Protein AF-X6L6W1-F1 (afdb_monomer_lite)

pLDDT: mean 86.82, std 15.06, range [35.56, 95.88]

Sequence (88 aa):
MKRDLDTFPPSQQAGILCGQERFREFAASRLQIPGAVSSAAAGEFVRRECDVTSRADLDHYGDAAARWQTLRTEYDAWRGRIPAQQGR

Radius of gyration: 12.97 Å; chains: 1; bounding box: 36×21×31 Å

Foldseek 3Di:
DPDDLVVDQQLVSLLVLLPDQLSQVVLCVVVVHPGGHHSVVSQVSLCVQLVHPHSVVCRVDPSSVVSSVVVVVVSVVVVVVDDPPPDD

Secondary structure (DSSP, 8-state):
----GGGS-HHHHHHHHHTSHHHHHHHHHHTT-SSPPPHHHHHHHHHHHHT-SSTTHHHH-HHHHHHHHHHHHHHHHHHHHS------

Structure (mmCIF, N/CA/C/O backbone):
data_AF-X6L6W1-F1
#
_entry.id   AF-X6L6W1-F1
#
loop_
_atom_site.group_PDB
_atom_site.id
_atom_site.type_symbol
_atom_site.label_atom_id
_atom_site.label_alt_id
_atom_site.label_comp_id
_atom_site.label_asym_id
_atom_site.label_entity_id
_atom_site.label_seq_id
_atom_site.pdbx_PDB_ins_code
_atom_site.Cartn_x
_atom_site.Cartn_y
_atom_site.Cartn_z
_atom_site.occupancy
_atom_site.B_iso_or_equiv
_atom_site.auth_seq_id
_atom_site.auth_comp_id
_atom_site.auth_asym_id
_atom_site.auth_atom_id
_atom_site.pdbx_PDB_model_num
ATOM 1 N N . MET A 1 1 ? -17.847 1.655 -17.183 1.00 38.81 1 MET A N 1
ATOM 2 C CA . MET A 1 1 ? -16.669 0.934 -17.709 1.00 38.81 1 MET A CA 1
ATOM 3 C C . MET A 1 1 ? -15.794 0.534 -16.526 1.00 38.81 1 MET A C 1
ATOM 5 O O . MET A 1 1 ? -15.079 1.376 -15.997 1.00 38.81 1 MET A O 1
ATOM 9 N N . LYS A 1 2 ? -15.942 -0.697 -16.018 1.00 45.88 2 LYS A N 1
ATOM 10 C CA . LYS A 1 2 ? -15.029 -1.245 -15.005 1.00 45.88 2 LYS A CA 1
ATOM 11 C C . LYS A 1 2 ? -13.745 -1.584 -15.756 1.00 45.88 2 LYS A C 1
ATOM 13 O O . LYS A 1 2 ? -13.786 -2.446 -16.617 1.00 45.88 2 LYS A O 1
ATOM 18 N N . ARG A 1 3 ? -12.671 -0.828 -15.542 1.00 53.84 3 ARG A N 1
ATOM 19 C CA . ARG A 1 3 ? -11.359 -1.222 -16.061 1.00 53.84 3 ARG A CA 1
ATOM 20 C C . ARG A 1 3 ? -10.846 -2.333 -15.160 1.00 53.84 3 ARG A C 1
ATOM 22 O O . ARG A 1 3 ? -10.763 -2.124 -13.948 1.00 53.84 3 ARG A O 1
ATOM 29 N N . ASP A 1 4 ? -10.542 -3.481 -15.736 1.00 74.88 4 ASP A N 1
ATOM 30 C CA . ASP A 1 4 ? -9.912 -4.586 -15.033 1.00 74.88 4 ASP A CA 1
ATOM 31 C C . ASP A 1 4 ? -8.534 -4.121 -14.556 1.00 74.88 4 ASP A C 1
ATOM 33 O O . ASP A 1 4 ? -7.635 -3.845 -15.346 1.00 74.88 4 ASP A O 1
ATOM 37 N N . LEU A 1 5 ? -8.376 -3.962 -13.238 1.00 77.00 5 LEU A N 1
ATOM 38 C CA . LEU A 1 5 ? -7.111 -3.532 -12.633 1.00 77.00 5 LEU A CA 1
ATOM 39 C C . LEU A 1 5 ? -5.947 -4.456 -13.009 1.00 77.00 5 LEU A C 1
ATOM 41 O O . LEU A 1 5 ? -4.801 -4.055 -12.889 1.00 77.00 5 LEU A O 1
ATOM 45 N N . ASP A 1 6 ? -6.239 -5.686 -13.415 1.00 79.88 6 ASP A N 1
ATOM 46 C CA . ASP A 1 6 ? -5.250 -6.688 -13.795 1.00 79.88 6 ASP A CA 1
ATOM 47 C C . ASP A 1 6 ? -4.559 -6.385 -15.135 1.00 79.88 6 ASP A C 1
ATOM 49 O O . ASP A 1 6 ? -3.432 -6.801 -15.362 1.00 79.88 6 ASP A O 1
ATOM 53 N N . THR A 1 7 ? -5.187 -5.589 -16.007 1.00 85.44 7 THR A N 1
ATOM 54 C CA . THR A 1 7 ? -4.620 -5.241 -17.322 1.00 85.44 7 THR A CA 1
ATOM 55 C C . THR A 1 7 ? -3.525 -4.172 -17.237 1.00 85.44 7 THR A C 1
ATOM 57 O O . THR A 1 7 ? -2.829 -3.916 -18.218 1.00 85.44 7 THR A O 1
ATOM 60 N N . PHE A 1 8 ? -3.375 -3.513 -16.087 1.00 88.50 8 PHE A N 1
ATOM 61 C CA . PHE A 1 8 ? -2.384 -2.458 -15.900 1.00 88.50 8 PHE A CA 1
ATOM 62 C C . PHE A 1 8 ? -1.078 -2.990 -15.306 1.00 88.50 8 PHE A C 1
ATOM 64 O O . PHE A 1 8 ? -1.119 -3.923 -14.507 1.00 88.50 8 PHE A O 1
ATOM 71 N N . PRO A 1 9 ? 0.069 -2.361 -15.609 1.00 91.25 9 PRO A N 1
ATOM 72 C CA . PRO A 1 9 ? 1.328 -2.646 -14.926 1.00 91.25 9 PRO A CA 1
ATOM 73 C C . PRO A 1 9 ? 1.230 -2.404 -13.405 1.00 91.25 9 PRO A C 1
ATOM 75 O O . PRO A 1 9 ? 0.503 -1.490 -12.990 1.00 91.25 9 PRO A O 1
ATOM 78 N N . PRO A 1 10 ? 1.955 -3.163 -12.557 1.00 92.50 10 PRO A N 1
ATOM 79 C CA . PRO A 1 10 ? 1.944 -3.023 -11.097 1.00 92.50 10 PRO A CA 1
ATOM 80 C C . PRO A 1 10 ? 2.079 -1.582 -10.589 1.00 92.50 10 PRO A C 1
ATOM 82 O O . PRO A 1 10 ? 1.331 -1.172 -9.698 1.00 92.50 10 PRO A O 1
ATOM 85 N N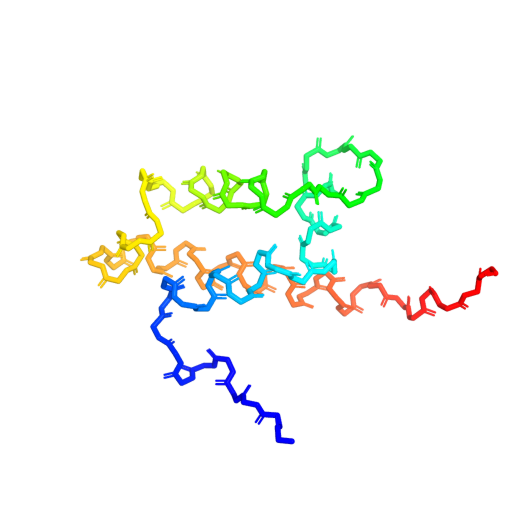 . SER A 1 11 ? 2.950 -0.768 -11.193 1.00 93.19 11 SER A N 1
ATOM 86 C CA . SER A 1 11 ? 3.103 0.646 -10.824 1.00 93.19 11 SER A CA 1
ATOM 87 C C . SER A 1 11 ? 1.814 1.456 -11.000 1.00 93.19 11 SER A C 1
ATOM 89 O O . SER A 1 11 ? 1.449 2.273 -10.143 1.00 93.19 11 SER A O 1
ATOM 91 N N . GLN A 1 12 ? 1.088 1.215 -12.092 1.00 93.44 12 GLN A N 1
ATOM 92 C CA . GLN A 1 12 ? -0.165 1.890 -12.409 1.00 93.44 12 GLN A CA 1
ATOM 93 C C . GLN A 1 12 ? -1.316 1.348 -11.561 1.00 93.44 12 GLN A C 1
ATOM 95 O O . GLN A 1 12 ? -2.129 2.136 -11.075 1.00 93.44 12 GLN A O 1
ATOM 100 N N . GLN A 1 13 ? -1.346 0.039 -11.301 1.00 93.81 13 GLN A N 1
ATOM 101 C CA . GLN A 1 13 ? -2.269 -0.557 -10.335 1.00 93.81 13 GLN A CA 1
ATOM 102 C C . GLN A 1 13 ? -2.120 0.098 -8.958 1.00 93.81 13 GLN A C 1
ATOM 104 O O . GLN A 1 13 ? -3.111 0.546 -8.380 1.00 93.81 13 GLN A O 1
ATOM 109 N N . ALA A 1 14 ? -0.883 0.208 -8.462 1.00 92.88 14 ALA A N 1
ATOM 110 C CA . ALA A 1 14 ? -0.573 0.863 -7.199 1.00 92.88 14 ALA A CA 1
ATOM 111 C C . ALA A 1 14 ? -1.001 2.331 -7.206 1.00 92.88 14 ALA A C 1
ATOM 113 O O . ALA A 1 14 ? -1.609 2.805 -6.250 1.00 92.88 14 ALA A O 1
ATOM 114 N N . GLY A 1 15 ? -0.770 3.051 -8.307 1.00 93.19 15 GLY A N 1
ATOM 115 C CA . GLY A 1 15 ? -1.267 4.415 -8.484 1.00 93.19 15 GLY A CA 1
ATOM 116 C C . GLY A 1 15 ? -2.785 4.536 -8.333 1.00 93.19 15 GLY A C 1
ATOM 117 O O . GLY A 1 15 ? -3.260 5.399 -7.593 1.00 93.19 15 GLY A O 1
ATOM 118 N N . ILE A 1 16 ? -3.537 3.651 -8.989 1.00 93.50 16 ILE A N 1
ATOM 119 C CA . ILE A 1 16 ? -5.002 3.640 -8.939 1.00 93.50 16 ILE A CA 1
ATOM 120 C C . ILE A 1 16 ? -5.501 3.254 -7.539 1.00 93.50 16 ILE A C 1
ATOM 122 O O . ILE A 1 16 ? -6.435 3.878 -7.034 1.00 93.50 16 ILE A O 1
ATOM 126 N N . LEU A 1 17 ? -4.898 2.248 -6.895 1.00 92.94 17 LEU A N 1
ATOM 127 C CA . LEU A 1 17 ? -5.285 1.820 -5.547 1.00 92.94 17 LEU A CA 1
ATOM 128 C C . LEU A 1 17 ? -4.970 2.893 -4.497 1.00 92.94 17 LEU A C 1
ATOM 130 O O . LEU A 1 17 ? -5.852 3.222 -3.714 1.00 92.94 17 LEU A O 1
ATOM 134 N N . CYS A 1 18 ? -3.794 3.529 -4.524 1.00 94.56 18 CYS A N 1
ATOM 135 C CA . CYS A 1 18 ? -3.457 4.608 -3.583 1.00 94.56 18 CYS A CA 1
ATOM 136 C C . CYS A 1 18 ? -4.400 5.822 -3.674 1.00 94.56 18 CYS A C 1
ATOM 138 O O . CYS A 1 18 ? -4.496 6.589 -2.717 1.00 94.56 18 CYS A O 1
ATOM 140 N N . GLY A 1 19 ? -5.092 6.014 -4.803 1.00 92.88 19 GLY A N 1
ATOM 141 C CA . GLY A 1 19 ? -6.131 7.036 -4.952 1.00 92.88 19 GLY A CA 1
ATOM 142 C C . GLY A 1 19 ? -7.483 6.656 -4.334 1.00 92.88 19 GLY A C 1
ATOM 143 O O . GLY A 1 19 ? -8.319 7.528 -4.106 1.00 92.88 19 GLY A O 1
ATOM 144 N N . GLN A 1 20 ? -7.719 5.378 -4.039 1.00 93.19 20 GLN A N 1
ATOM 145 C CA . GLN A 1 20 ? -8.990 4.897 -3.501 1.00 93.19 20 GLN A CA 1
ATOM 146 C C . GLN A 1 20 ? -9.020 4.979 -1.979 1.00 93.19 20 GLN A C 1
ATOM 148 O O . GLN A 1 20 ? -8.114 4.512 -1.296 1.00 93.19 20 GLN A O 1
ATOM 153 N N . GLU A 1 21 ? -10.104 5.528 -1.432 1.00 93.12 21 GLU A N 1
ATOM 154 C CA . GLU A 1 21 ? -10.307 5.634 0.018 1.00 93.12 21 GLU A CA 1
ATOM 155 C C . GLU A 1 21 ? -10.213 4.289 0.732 1.00 93.12 21 GLU A C 1
ATOM 157 O O . GLU A 1 21 ? -9.428 4.159 1.659 1.00 93.12 21 GLU A O 1
ATOM 162 N N . ARG A 1 22 ? -10.871 3.251 0.212 1.00 92.38 22 ARG A N 1
ATOM 163 C CA . ARG A 1 22 ? -10.828 1.909 0.814 1.00 92.38 22 ARG A CA 1
ATOM 164 C C . ARG A 1 22 ? -9.418 1.342 0.955 1.00 92.38 22 ARG A C 1
ATOM 166 O O . ARG A 1 22 ? -9.134 0.626 1.904 1.00 92.38 22 ARG A O 1
ATOM 173 N N . PHE A 1 23 ? -8.537 1.602 -0.009 1.00 94.75 23 PHE A N 1
ATOM 174 C CA . PHE A 1 23 ? -7.146 1.154 0.095 1.00 94.75 23 PHE A CA 1
ATOM 175 C C . PHE A 1 23 ? -6.366 2.006 1.105 1.00 94.75 23 PHE A C 1
ATOM 177 O O . PHE A 1 23 ? -5.525 1.491 1.836 1.00 94.75 23 PHE A O 1
ATOM 184 N N . ARG A 1 24 ? -6.683 3.302 1.194 1.00 95.31 24 ARG A N 1
ATOM 185 C CA . ARG A 1 24 ? -6.137 4.203 2.216 1.00 95.31 24 ARG A CA 1
ATOM 186 C C . ARG A 1 24 ? -6.591 3.806 3.632 1.00 95.31 24 ARG A C 1
ATOM 188 O O . ARG A 1 24 ? -5.797 3.900 4.561 1.00 95.31 24 ARG A O 1
ATOM 195 N N . GLU A 1 25 ? -7.816 3.314 3.798 1.00 95.19 25 GLU A N 1
ATOM 196 C CA . GLU A 1 25 ? -8.322 2.729 5.051 1.00 95.19 25 GLU A CA 1
ATOM 197 C C . GLU A 1 25 ? -7.645 1.395 5.381 1.00 95.19 25 GLU A C 1
ATOM 199 O O . GLU A 1 25 ? -7.275 1.151 6.526 1.00 95.19 25 GLU A O 1
ATOM 204 N N . PHE A 1 26 ? -7.418 0.541 4.380 1.00 94.88 26 PHE A N 1
ATOM 205 C CA . PHE A 1 26 ? -6.648 -0.690 4.560 1.00 94.88 26 PHE A CA 1
ATOM 206 C C . PHE A 1 26 ? -5.219 -0.400 5.041 1.00 94.88 26 PHE A C 1
ATOM 208 O O . PHE A 1 26 ? -4.763 -0.992 6.020 1.00 94.88 26 PHE A O 1
ATOM 215 N N . ALA A 1 27 ? -4.534 0.551 4.398 1.00 95.44 27 ALA A N 1
ATOM 216 C CA . ALA A 1 27 ? -3.203 0.986 4.811 1.00 95.44 27 ALA A CA 1
ATOM 217 C C . ALA A 1 27 ? -3.218 1.558 6.239 1.00 95.44 27 ALA A C 1
ATOM 219 O O . ALA A 1 27 ? -2.360 1.218 7.048 1.00 95.44 27 ALA A O 1
ATOM 220 N N . ALA A 1 28 ? -4.221 2.366 6.589 1.00 94.81 28 ALA A N 1
ATOM 221 C CA . ALA A 1 28 ? -4.387 2.875 7.948 1.00 94.81 28 ALA A CA 1
ATOM 222 C C . ALA A 1 28 ? -4.612 1.758 8.978 1.00 94.81 28 ALA A C 1
ATOM 224 O O . ALA A 1 28 ? -3.991 1.765 10.038 1.00 94.81 28 ALA A O 1
ATOM 225 N N . SER A 1 29 ? -5.436 0.761 8.641 1.00 94.06 29 SER A N 1
ATOM 226 C CA . SER A 1 29 ? -5.685 -0.416 9.477 1.00 94.06 29 SER A CA 1
ATOM 227 C C . SER A 1 29 ? -4.405 -1.214 9.732 1.00 94.06 29 SER A C 1
ATOM 229 O O . SER A 1 29 ? -4.188 -1.652 10.860 1.00 94.06 29 SER A O 1
ATOM 231 N N . ARG A 1 30 ? -3.535 -1.358 8.723 1.00 93.06 30 ARG A N 1
ATOM 232 C CA . ARG A 1 30 ? -2.207 -1.984 8.863 1.00 93.06 30 ARG A CA 1
ATOM 233 C C . ARG A 1 30 ? -1.262 -1.170 9.737 1.00 93.06 30 ARG A C 1
ATOM 235 O O . ARG A 1 30 ? -0.543 -1.737 10.548 1.00 93.06 30 ARG A O 1
ATOM 242 N N . LEU A 1 31 ? -1.303 0.150 9.595 1.00 92.19 31 LEU A N 1
ATOM 243 C CA . LEU A 1 31 ? -0.518 1.091 10.393 1.00 92.19 31 LEU A CA 1
ATOM 244 C C . LEU A 1 31 ? -1.114 1.344 11.790 1.00 92.19 31 LEU A C 1
ATOM 246 O O . LEU A 1 31 ? -0.541 2.110 12.558 1.00 92.19 31 LEU A O 1
ATOM 250 N N . GLN A 1 32 ? -2.251 0.719 12.117 1.00 92.44 32 GLN A N 1
ATOM 251 C CA . GLN A 1 32 ? -2.985 0.882 13.375 1.00 92.44 32 GLN A CA 1
ATOM 252 C C . GLN A 1 32 ? -3.343 2.344 13.700 1.00 92.44 32 GLN A C 1
ATOM 254 O O . GLN A 1 32 ? -3.385 2.740 14.865 1.00 92.44 32 GLN A O 1
ATOM 259 N N . ILE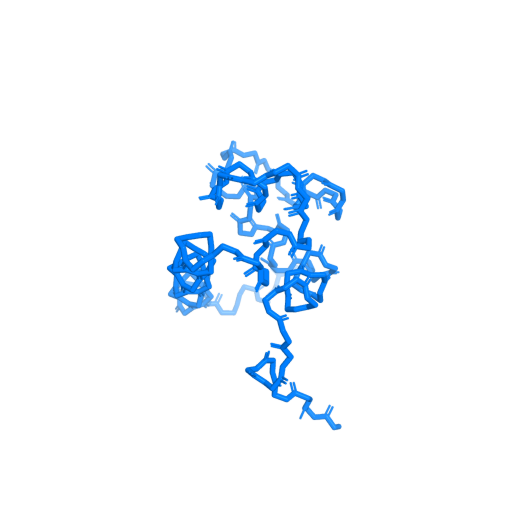 A 1 33 ? -3.629 3.145 12.671 1.00 92.12 33 ILE A N 1
ATOM 260 C CA . ILE A 1 33 ? -4.067 4.538 12.815 1.00 92.12 33 ILE A CA 1
ATOM 261 C C . ILE A 1 33 ? -5.547 4.691 12.441 1.00 92.12 33 ILE A C 1
ATOM 263 O O . ILE A 1 33 ? -6.049 3.958 11.587 1.00 92.12 33 ILE A O 1
ATOM 267 N N . PRO A 1 34 ? -6.270 5.628 13.076 1.00 89.00 34 PRO A N 1
ATOM 268 C CA . PRO A 1 34 ? -7.676 5.859 12.776 1.00 89.00 34 PRO A CA 1
ATOM 269 C C . PRO A 1 34 ? -7.873 6.571 11.428 1.00 89.00 34 PRO A C 1
ATOM 271 O O . PRO A 1 34 ? -7.118 7.476 11.072 1.00 89.00 34 PRO A O 1
ATOM 274 N N . GLY A 1 35 ? -8.955 6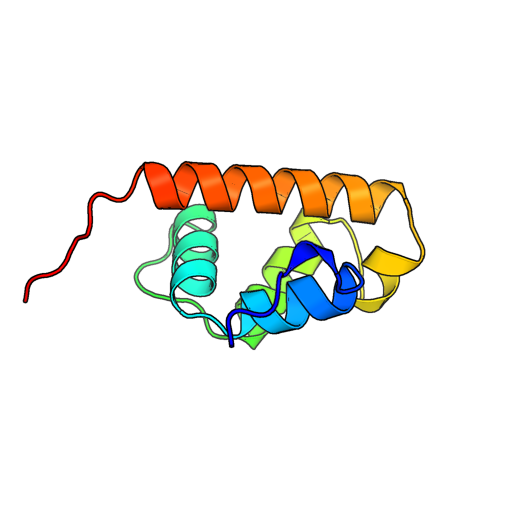.221 10.727 1.00 90.06 35 GLY A N 1
ATOM 275 C CA . GLY A 1 35 ? -9.372 6.867 9.476 1.00 90.06 35 GLY A CA 1
ATOM 276 C C . GLY A 1 35 ? -8.600 6.394 8.243 1.00 90.06 35 GLY A C 1
ATOM 277 O O . GLY A 1 35 ? -7.885 5.405 8.291 1.00 90.06 35 GLY A O 1
ATOM 278 N N . ALA A 1 36 ? -8.765 7.084 7.114 1.00 92.56 36 ALA A N 1
ATOM 279 C CA . ALA A 1 36 ? -8.021 6.802 5.888 1.00 92.56 36 ALA A CA 1
ATOM 280 C C . ALA A 1 36 ? -6.720 7.612 5.844 1.00 92.56 36 ALA A C 1
ATOM 282 O O . ALA A 1 36 ? -6.717 8.806 6.151 1.00 92.56 36 ALA A O 1
ATOM 283 N N . VAL A 1 37 ? -5.619 7.006 5.390 1.00 95.19 37 VAL A N 1
ATOM 284 C CA . VAL A 1 37 ? -4.387 7.772 5.146 1.00 95.19 37 VAL A CA 1
ATOM 285 C C . VAL A 1 37 ? -4.519 8.707 3.939 1.00 95.19 37 VAL A C 1
ATOM 287 O O . VAL A 1 37 ? -5.393 8.556 3.083 1.00 95.19 37 VAL A O 1
ATOM 290 N N . SER A 1 38 ? -3.610 9.671 3.815 1.00 95.75 38 SER A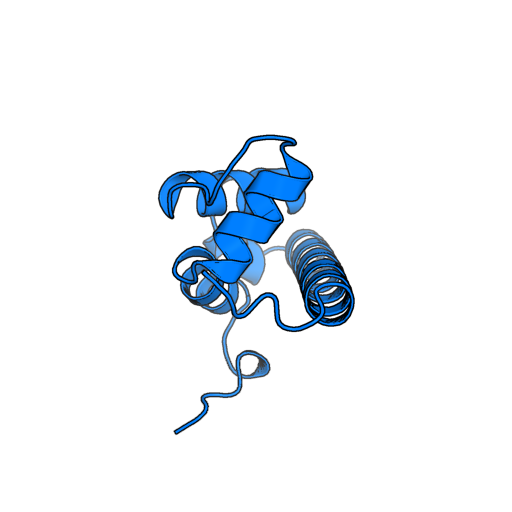 N 1
ATOM 291 C CA . SER A 1 38 ? -3.468 10.461 2.586 1.00 95.75 38 SER A CA 1
ATOM 292 C C . SER A 1 38 ? -2.938 9.602 1.434 1.00 95.75 38 SER A C 1
ATOM 294 O O . SER A 1 38 ? -2.163 8.671 1.648 1.00 95.75 38 SER A O 1
ATOM 296 N N . SER A 1 39 ? -3.260 9.950 0.186 1.00 93.50 39 SER A N 1
ATOM 297 C CA . SER A 1 39 ? -2.794 9.208 -1.001 1.00 93.50 39 SER A CA 1
ATOM 298 C C . SER A 1 39 ? -1.262 9.110 -1.091 1.00 93.50 39 SER A C 1
ATOM 300 O O . SER A 1 39 ? -0.728 8.101 -1.550 1.00 93.50 39 SER A O 1
ATOM 302 N N . ALA A 1 40 ? -0.546 10.132 -0.607 1.00 93.69 40 ALA A N 1
ATOM 303 C CA . ALA A 1 40 ? 0.913 10.117 -0.496 1.00 93.69 40 ALA A CA 1
ATOM 304 C C . ALA A 1 40 ? 1.410 9.075 0.521 1.00 93.69 40 ALA A C 1
ATOM 306 O O . ALA A 1 40 ? 2.317 8.305 0.216 1.00 93.69 40 ALA A O 1
ATOM 307 N N . ALA A 1 41 ? 0.769 8.997 1.691 1.00 94.88 41 ALA A N 1
ATOM 308 C CA . ALA A 1 41 ? 1.095 8.022 2.728 1.00 94.88 41 ALA A CA 1
ATOM 309 C C . ALA A 1 41 ? 0.753 6.585 2.299 1.00 94.88 41 ALA A C 1
ATOM 311 O O . ALA A 1 41 ? 1.507 5.667 2.599 1.00 94.88 41 ALA A O 1
ATOM 312 N N . ALA A 1 42 ? -0.319 6.382 1.525 1.00 95.75 42 ALA A N 1
ATOM 313 C CA . ALA A 1 42 ? -0.583 5.087 0.896 1.00 95.75 42 ALA A CA 1
ATOM 314 C C . ALA A 1 42 ? 0.520 4.700 -0.104 1.00 95.75 42 ALA A C 1
ATOM 316 O O . ALA A 1 42 ? 0.914 3.542 -0.167 1.00 95.75 42 ALA A O 1
ATOM 317 N N . GLY A 1 43 ? 1.055 5.659 -0.869 1.00 95.38 43 GLY A N 1
ATOM 318 C CA . GLY A 1 43 ? 2.210 5.425 -1.743 1.00 95.38 43 GLY A CA 1
ATOM 319 C C . GLY A 1 43 ? 3.475 5.026 -0.976 1.00 95.38 43 GLY A C 1
ATOM 320 O O . GLY A 1 43 ? 4.156 4.088 -1.379 1.00 95.38 43 GLY A O 1
ATOM 321 N N . GLU A 1 44 ? 3.758 5.701 0.139 1.00 95.56 44 GLU A N 1
ATOM 322 C CA . GLU A 1 44 ? 4.849 5.348 1.062 1.00 95.56 44 GLU A CA 1
ATOM 323 C C . GLU A 1 44 ? 4.660 3.956 1.676 1.00 95.56 44 GLU A C 1
ATOM 325 O O . GLU A 1 44 ? 5.611 3.186 1.764 1.00 95.56 44 GLU A O 1
ATOM 330 N N . PHE A 1 45 ? 3.432 3.608 2.061 1.00 95.88 45 PHE A N 1
ATOM 331 C CA . PHE A 1 45 ? 3.100 2.278 2.562 1.00 95.88 45 PHE A CA 1
ATOM 332 C C . PHE A 1 45 ? 3.413 1.196 1.520 1.00 95.88 45 PHE A C 1
ATOM 334 O O . PHE A 1 45 ? 4.136 0.256 1.826 1.00 95.88 45 PHE A O 1
ATOM 341 N N . VAL A 1 46 ? 2.971 1.367 0.268 1.00 95.38 46 VAL A N 1
ATOM 342 C CA . VAL A 1 46 ? 3.266 0.407 -0.813 1.00 95.38 46 VAL A CA 1
ATOM 343 C C . VAL A 1 46 ? 4.767 0.242 -1.038 1.00 95.38 46 VAL A C 1
ATOM 345 O O . VAL A 1 46 ? 5.234 -0.881 -1.197 1.00 95.38 46 VAL A O 1
ATOM 348 N N . ARG A 1 47 ? 5.526 1.342 -1.026 1.00 95.44 47 ARG A N 1
ATOM 349 C CA . ARG A 1 47 ? 6.992 1.314 -1.144 1.00 95.44 47 ARG A CA 1
ATOM 350 C C . ARG A 1 47 ? 7.641 0.463 -0.059 1.00 95.44 47 ARG A C 1
ATOM 352 O O . ARG A 1 47 ? 8.485 -0.367 -0.369 1.00 95.44 47 ARG A O 1
ATOM 359 N N . ARG A 1 48 ? 7.212 0.640 1.194 1.00 95.50 48 ARG A N 1
ATOM 360 C CA . ARG A 1 48 ? 7.729 -0.118 2.342 1.00 95.50 48 ARG A CA 1
ATOM 361 C C . ARG A 1 48 ? 7.370 -1.598 2.260 1.00 95.50 48 ARG A C 1
ATOM 363 O O . ARG A 1 48 ? 8.250 -2.432 2.403 1.00 95.50 48 ARG A O 1
ATOM 370 N N . GLU A 1 49 ? 6.112 -1.920 1.970 1.00 94.81 49 GLU A N 1
ATOM 371 C CA . GLU A 1 49 ? 5.654 -3.316 1.895 1.00 94.81 49 GLU A CA 1
ATOM 372 C C . GLU A 1 49 ? 6.254 -4.071 0.704 1.00 94.81 49 GLU A C 1
ATOM 374 O O . GLU A 1 49 ? 6.479 -5.276 0.781 1.00 94.81 49 GLU A O 1
ATOM 379 N N . CYS A 1 50 ? 6.505 -3.379 -0.410 1.00 94.75 50 CYS A N 1
ATOM 380 C CA . CYS A 1 50 ? 7.084 -3.985 -1.610 1.00 94.75 50 CYS A CA 1
ATOM 381 C C . CYS A 1 50 ? 8.615 -3.896 -1.663 1.00 94.75 50 CYS A C 1
ATOM 383 O O . CYS A 1 50 ? 9.197 -4.416 -2.611 1.00 94.75 50 CYS A O 1
ATOM 385 N N . ASP A 1 51 ? 9.250 -3.281 -0.661 1.00 95.25 51 ASP A N 1
ATOM 386 C CA . ASP A 1 51 ? 10.694 -3.027 -0.595 1.00 95.25 51 ASP A CA 1
ATOM 387 C C . ASP A 1 51 ? 11.232 -2.285 -1.836 1.00 95.25 51 ASP A C 1
ATOM 389 O O . ASP A 1 51 ? 12.157 -2.720 -2.517 1.00 95.25 51 ASP A O 1
ATOM 393 N N . VAL A 1 52 ? 10.599 -1.158 -2.180 1.00 95.00 52 VAL A N 1
ATOM 394 C CA . VAL A 1 52 ? 10.976 -0.325 -3.333 1.00 95.00 52 VAL A CA 1
ATOM 395 C C . VAL A 1 52 ? 11.028 1.157 -2.994 1.00 95.00 52 VAL A C 1
ATOM 397 O O . VAL A 1 52 ? 10.251 1.662 -2.187 1.00 95.00 52 VAL A O 1
ATOM 400 N N . THR A 1 53 ? 11.888 1.901 -3.686 1.00 91.94 53 THR A N 1
ATOM 401 C CA . THR A 1 53 ? 12.004 3.360 -3.518 1.00 91.94 53 THR A CA 1
ATOM 402 C C . THR A 1 53 ? 10.955 4.108 -4.347 1.00 91.94 53 THR A C 1
ATOM 404 O O . THR A 1 53 ? 10.465 5.172 -3.955 1.00 91.94 53 THR A O 1
ATOM 407 N N . SER A 1 54 ? 10.556 3.554 -5.492 1.00 91.94 54 SER A N 1
ATOM 408 C CA . SER A 1 54 ? 9.566 4.131 -6.395 1.00 91.94 54 SER A CA 1
ATOM 409 C C . SER A 1 54 ? 8.521 3.105 -6.821 1.00 91.94 54 SER A C 1
ATOM 411 O O . SER A 1 54 ? 8.764 1.910 -6.879 1.00 91.94 54 SER A O 1
ATOM 413 N N . ARG A 1 55 ? 7.320 3.569 -7.188 1.00 88.88 55 ARG A N 1
ATOM 414 C CA . ARG A 1 55 ? 6.277 2.668 -7.716 1.00 88.88 55 ARG A CA 1
ATOM 415 C C . ARG A 1 55 ? 6.674 2.048 -9.053 1.00 88.88 55 ARG A C 1
ATOM 417 O O . ARG A 1 55 ? 6.203 0.965 -9.354 1.00 88.88 55 ARG A O 1
ATOM 424 N N . ALA A 1 56 ? 7.512 2.729 -9.837 1.00 91.94 56 ALA A N 1
ATOM 425 C CA . ALA A 1 56 ? 8.016 2.209 -11.108 1.00 91.94 56 ALA A CA 1
ATOM 426 C C . ALA A 1 56 ? 8.862 0.940 -10.917 1.00 91.94 56 ALA A C 1
ATOM 428 O O . ALA A 1 56 ? 8.843 0.063 -11.769 1.00 91.94 56 ALA A O 1
ATOM 429 N N . ASP A 1 57 ? 9.535 0.797 -9.773 1.00 92.75 57 ASP A N 1
ATOM 430 C CA . ASP A 1 57 ? 10.339 -0.386 -9.454 1.00 92.75 57 ASP A CA 1
ATOM 431 C C . ASP A 1 57 ? 9.492 -1.672 -9.376 1.00 92.75 57 ASP A C 1
ATOM 433 O O . ASP A 1 57 ? 10.010 -2.761 -9.616 1.00 92.75 57 ASP A O 1
ATOM 437 N N . LEU A 1 58 ? 8.178 -1.556 -9.127 1.00 91.81 58 LEU A N 1
ATOM 438 C CA . LEU A 1 58 ? 7.244 -2.690 -9.154 1.00 91.81 58 LEU A CA 1
ATOM 439 C C . LEU A 1 58 ? 7.151 -3.355 -10.537 1.00 91.81 58 LEU A C 1
ATOM 441 O O . LEU A 1 58 ? 6.791 -4.524 -10.621 1.00 91.81 58 LEU A O 1
ATOM 445 N N . ASP A 1 59 ? 7.446 -2.621 -11.612 1.00 92.88 59 ASP A N 1
ATOM 446 C CA . ASP A 1 59 ? 7.479 -3.150 -12.981 1.00 92.88 59 ASP A CA 1
ATOM 447 C C . ASP A 1 59 ? 8.835 -3.757 -13.353 1.00 92.88 59 ASP A C 1
ATOM 449 O O . ASP A 1 59 ? 8.926 -4.564 -14.277 1.00 92.88 59 ASP A O 1
ATOM 453 N N . HIS A 1 60 ? 9.899 -3.368 -12.649 1.00 91.25 60 HIS A N 1
ATOM 454 C CA . HIS A 1 60 ? 11.269 -3.744 -12.993 1.00 91.25 60 HIS A CA 1
ATOM 455 C C . HIS A 1 60 ? 11.793 -4.920 -12.167 1.00 91.25 60 HIS A C 1
ATOM 457 O O . HIS A 1 60 ? 12.605 -5.699 -12.669 1.00 91.25 60 HIS A O 1
ATOM 463 N N . TYR A 1 61 ? 11.320 -5.087 -10.929 1.00 91.88 61 TYR A N 1
ATOM 464 C CA . TYR A 1 61 ? 11.773 -6.155 -10.041 1.00 91.88 61 TYR A CA 1
ATOM 465 C C . TYR A 1 61 ? 10.668 -7.179 -9.799 1.00 91.88 61 TYR A C 1
ATOM 467 O O . TYR A 1 61 ? 9.650 -6.889 -9.170 1.00 91.88 61 TYR A O 1
ATOM 475 N N . GLY A 1 62 ? 10.901 -8.417 -10.242 1.00 89.31 62 GLY A N 1
ATOM 476 C CA . GLY A 1 62 ? 9.944 -9.515 -10.060 1.00 89.31 62 GLY A CA 1
ATOM 477 C C . GLY A 1 62 ? 9.615 -9.805 -8.590 1.00 89.31 62 GLY A C 1
ATOM 478 O O . GLY A 1 62 ? 8.478 -10.140 -8.272 1.00 89.31 62 GLY A O 1
ATOM 479 N N . ASP A 1 63 ? 10.576 -9.612 -7.686 1.00 93.50 63 ASP A N 1
ATOM 480 C CA . ASP A 1 63 ? 10.375 -9.757 -6.239 1.00 93.50 63 ASP A CA 1
ATOM 481 C C . ASP A 1 63 ? 9.430 -8.674 -5.681 1.00 93.50 63 ASP A C 1
ATOM 483 O O . ASP A 1 63 ? 8.483 -8.972 -4.953 1.00 93.50 63 ASP A O 1
ATOM 487 N N . ALA A 1 64 ? 9.593 -7.423 -6.124 1.00 93.19 64 ALA A N 1
ATOM 488 C CA . ALA A 1 64 ? 8.690 -6.330 -5.770 1.00 93.19 64 ALA A CA 1
ATOM 489 C C . ALA A 1 64 ? 7.276 -6.544 -6.337 1.00 93.19 64 ALA A C 1
ATOM 491 O O . ALA A 1 64 ? 6.283 -6.309 -5.645 1.00 93.19 64 ALA A O 1
ATOM 492 N N . ALA A 1 65 ? 7.168 -7.056 -7.568 1.00 92.62 65 ALA A N 1
ATOM 493 C CA . ALA A 1 65 ? 5.891 -7.441 -8.163 1.00 92.62 65 ALA A CA 1
ATOM 494 C C . ALA A 1 65 ? 5.205 -8.567 -7.368 1.00 92.62 65 ALA A C 1
ATOM 496 O O . ALA A 1 65 ? 4.002 -8.501 -7.121 1.00 92.62 65 ALA A O 1
ATOM 497 N N . ALA A 1 66 ? 5.949 -9.577 -6.907 1.00 93.75 66 ALA A N 1
ATOM 498 C CA . ALA A 1 66 ? 5.405 -10.656 -6.082 1.00 93.75 66 ALA A CA 1
ATOM 499 C C . ALA A 1 66 ? 4.880 -10.145 -4.726 1.00 93.75 66 ALA A C 1
ATOM 501 O O . ALA A 1 66 ? 3.778 -10.519 -4.300 1.00 93.75 66 ALA A O 1
ATOM 502 N N . ARG A 1 67 ? 5.616 -9.232 -4.074 1.00 94.94 67 ARG A N 1
ATOM 503 C CA . ARG A 1 67 ? 5.153 -8.552 -2.851 1.00 94.94 67 ARG A CA 1
ATOM 504 C C . ARG A 1 67 ? 3.894 -7.732 -3.104 1.00 94.94 67 ARG A C 1
ATOM 506 O O . ARG A 1 67 ? 2.936 -7.836 -2.342 1.00 94.94 67 ARG A O 1
ATOM 513 N N . TRP A 1 68 ? 3.840 -7.001 -4.216 1.00 94.88 68 TRP A N 1
ATOM 514 C CA . TRP A 1 68 ? 2.651 -6.252 -4.616 1.00 94.88 68 TRP A CA 1
ATOM 515 C C . TRP A 1 68 ? 1.422 -7.151 -4.813 1.00 94.88 68 TRP A C 1
ATOM 517 O O . TRP A 1 68 ? 0.339 -6.842 -4.311 1.00 94.88 68 TRP A O 1
ATOM 527 N N . GLN A 1 69 ? 1.576 -8.290 -5.491 1.00 92.62 69 GLN A N 1
ATOM 528 C CA . GLN A 1 69 ? 0.483 -9.249 -5.684 1.00 92.62 69 GLN A CA 1
ATOM 529 C C . GLN A 1 69 ? 0.007 -9.854 -4.353 1.00 92.62 69 GLN A C 1
ATOM 531 O O . GLN A 1 69 ? -1.198 -10.031 -4.144 1.00 92.62 69 GLN A O 1
ATOM 536 N N . THR A 1 70 ? 0.934 -10.106 -3.425 1.00 93.81 70 THR A N 1
ATOM 537 C CA . THR A 1 70 ? 0.609 -10.531 -2.055 1.00 93.81 70 THR A CA 1
ATOM 538 C C . THR A 1 70 ? -0.207 -9.455 -1.339 1.00 93.81 70 THR A C 1
ATOM 540 O O . THR A 1 70 ? -1.314 -9.734 -0.878 1.00 93.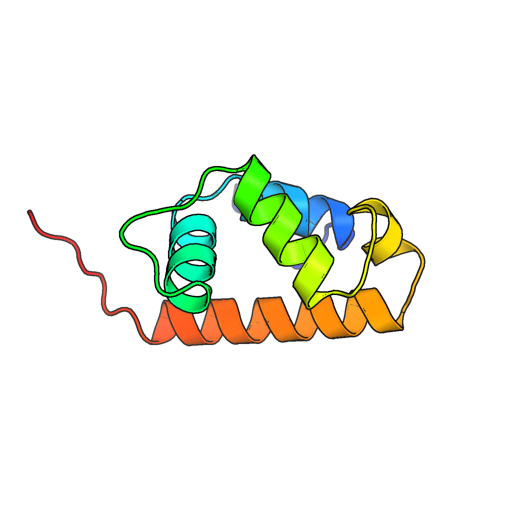81 70 THR A O 1
ATOM 543 N N . LEU A 1 71 ? 0.258 -8.203 -1.356 1.00 93.56 71 LEU A N 1
ATOM 544 C CA . LEU A 1 71 ? -0.433 -7.068 -0.743 1.00 93.56 71 LEU A CA 1
ATOM 545 C C . LEU A 1 71 ? -1.840 -6.860 -1.327 1.00 93.56 71 LEU A C 1
ATOM 547 O O . LEU A 1 71 ? -2.795 -6.588 -0.597 1.00 93.56 71 LEU A O 1
ATOM 551 N N . ARG A 1 72 ? -2.002 -7.026 -2.645 1.00 92.44 72 ARG A N 1
ATOM 552 C CA . ARG A 1 72 ? -3.313 -6.990 -3.312 1.00 92.44 72 ARG A CA 1
ATOM 553 C C . ARG A 1 72 ? -4.241 -8.098 -2.828 1.00 92.44 72 ARG A C 1
ATOM 555 O O . ARG A 1 72 ? -5.422 -7.833 -2.613 1.00 92.44 72 ARG A O 1
ATOM 562 N N . THR A 1 73 ? -3.721 -9.310 -2.659 1.00 91.44 73 THR A N 1
ATOM 563 C CA . THR A 1 73 ? -4.488 -10.452 -2.140 1.00 91.44 73 THR A CA 1
ATOM 564 C C . THR A 1 73 ? -4.946 -10.185 -0.710 1.00 91.44 73 THR A C 1
ATOM 566 O O . THR A 1 73 ? -6.108 -10.405 -0.373 1.00 91.44 73 THR A O 1
ATOM 569 N N . GLU A 1 74 ? -4.071 -9.628 0.126 1.00 92.69 74 GLU A N 1
ATOM 570 C CA . GLU A 1 74 ? -4.416 -9.243 1.492 1.00 92.69 74 GLU A CA 1
ATOM 571 C C . GLU A 1 74 ? -5.450 -8.114 1.547 1.00 92.69 74 GLU A C 1
ATOM 573 O O . GLU A 1 74 ? -6.365 -8.156 2.370 1.00 92.69 74 GLU A O 1
ATOM 578 N N . TYR A 1 75 ? -5.336 -7.121 0.662 1.00 93.31 75 TYR A N 1
ATOM 579 C CA . TYR A 1 75 ? -6.334 -6.066 0.517 1.00 93.31 75 TYR A CA 1
ATOM 580 C C . TYR A 1 75 ? -7.693 -6.631 0.088 1.00 93.31 75 TYR A C 1
ATOM 582 O O . TYR A 1 75 ? -8.723 -6.235 0.633 1.00 93.31 75 TYR A O 1
ATOM 590 N N . ASP A 1 76 ? -7.720 -7.571 -0.857 1.00 89.50 76 ASP A N 1
ATOM 591 C CA . ASP A 1 76 ? -8.959 -8.215 -1.288 1.00 89.50 76 ASP A CA 1
ATOM 592 C C . ASP A 1 76 ? -9.606 -9.033 -0.163 1.00 89.50 76 ASP A C 1
ATOM 594 O O . ASP A 1 76 ? -10.789 -8.853 0.134 1.00 89.50 76 ASP A O 1
ATOM 598 N N . ALA A 1 77 ? -8.804 -9.821 0.558 1.00 90.19 77 ALA A N 1
ATOM 599 C CA . ALA A 1 77 ? -9.248 -10.546 1.743 1.00 90.19 77 ALA A CA 1
ATOM 600 C C . ALA A 1 77 ? -9.785 -9.598 2.828 1.00 90.19 77 ALA A C 1
ATOM 602 O O . ALA A 1 77 ? -10.813 -9.875 3.445 1.00 90.19 77 ALA A O 1
ATOM 603 N N . TRP A 1 78 ? -9.130 -8.456 3.050 1.00 90.50 78 TRP A N 1
ATOM 604 C CA . TRP A 1 78 ? -9.604 -7.431 3.978 1.00 90.50 78 TRP A CA 1
ATOM 605 C C . TRP A 1 78 ? -10.929 -6.811 3.521 1.00 90.50 78 TRP A C 1
ATOM 607 O O . TRP A 1 78 ? -11.841 -6.671 4.332 1.00 90.50 78 TRP A O 1
ATOM 617 N N . ARG A 1 79 ? -11.098 -6.526 2.222 1.00 87.69 79 ARG A N 1
ATOM 618 C CA . ARG A 1 79 ? -12.378 -6.046 1.673 1.00 87.69 79 ARG A CA 1
ATOM 619 C C . ARG A 1 79 ? -13.505 -7.059 1.846 1.00 87.69 79 ARG A C 1
ATOM 621 O O . ARG A 1 79 ? -14.626 -6.645 2.108 1.00 87.69 79 ARG A O 1
ATOM 628 N N . GLY A 1 80 ? -13.218 -8.355 1.717 1.00 80.94 80 GLY A N 1
ATOM 629 C CA . GLY A 1 80 ? -14.182 -9.424 1.996 1.00 80.94 80 GLY A CA 1
ATOM 630 C C . GLY A 1 80 ? -14.522 -9.569 3.485 1.00 80.94 80 GLY A C 1
ATOM 631 O O . GLY A 1 80 ? -15.609 -10.030 3.822 1.00 80.94 80 GLY A O 1
ATOM 632 N N . ARG A 1 81 ? -13.617 -9.148 4.381 1.00 63.88 81 ARG A N 1
ATOM 633 C CA . ARG A 1 81 ? -13.832 -9.124 5.839 1.00 63.88 81 ARG A CA 1
ATOM 634 C C . ARG A 1 81 ? -14.605 -7.910 6.332 1.00 63.88 81 ARG A C 1
ATOM 636 O O . ARG A 1 81 ? -15.129 -7.972 7.438 1.00 63.88 81 ARG A O 1
ATOM 643 N N . ILE A 1 82 ? -14.668 -6.828 5.561 1.00 60.81 82 ILE A N 1
ATOM 644 C CA . ILE A 1 82 ? -15.517 -5.683 5.884 1.00 60.81 82 ILE A CA 1
ATOM 645 C C . ILE A 1 82 ? -16.915 -5.988 5.338 1.00 60.81 82 ILE A C 1
ATOM 647 O O . ILE A 1 82 ? -17.138 -5.812 4.137 1.00 60.81 82 ILE A O 1
ATOM 651 N N . PRO A 1 83 ? -17.882 -6.444 6.168 1.00 47.66 83 PRO A N 1
ATOM 652 C CA . PRO A 1 83 ? -19.280 -6.348 5.766 1.00 47.66 83 PRO A CA 1
ATOM 653 C C . PRO A 1 83 ? -19.537 -4.884 5.426 1.00 47.66 83 PRO A C 1
ATOM 655 O O . PRO A 1 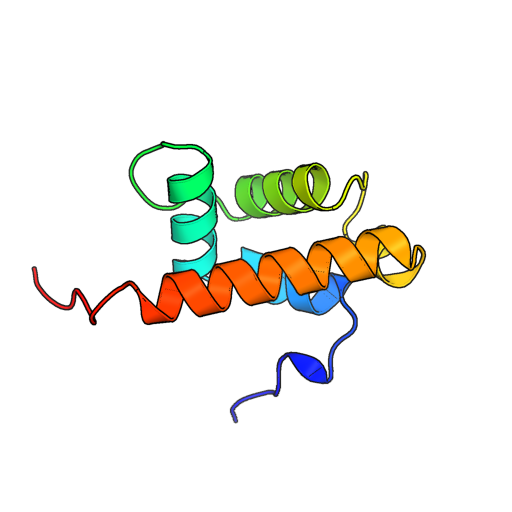83 ? -18.955 -4.017 6.072 1.00 47.66 83 PRO A O 1
ATOM 658 N N . ALA A 1 84 ? -20.347 -4.604 4.403 1.00 48.62 84 ALA A N 1
ATOM 659 C CA . ALA A 1 84 ? -20.676 -3.244 3.997 1.00 48.62 84 ALA A CA 1
ATOM 660 C C . ALA A 1 84 ? -21.115 -2.412 5.217 1.00 48.62 84 ALA A C 1
ATOM 662 O O . ALA A 1 84 ? -22.288 -2.397 5.575 1.00 48.62 84 ALA A O 1
ATOM 663 N N . GLN A 1 85 ? -20.171 -1.720 5.857 1.00 45.78 85 GLN A N 1
ATOM 664 C CA . GLN A 1 85 ? -20.412 -0.745 6.908 1.00 45.78 85 GLN A CA 1
ATOM 665 C C . GLN A 1 85 ? -20.905 0.511 6.183 1.00 45.78 85 GLN A C 1
ATOM 667 O O . GLN A 1 85 ? -20.212 1.512 6.062 1.00 45.78 85 GLN A O 1
ATOM 672 N N . GLN A 1 86 ? -22.092 0.396 5.591 1.00 51.38 86 GLN A N 1
ATOM 673 C CA . GLN A 1 86 ? -22.941 1.513 5.230 1.00 51.38 86 GLN A CA 1
ATOM 674 C C . GLN A 1 86 ? -23.761 1.836 6.470 1.00 51.38 86 GLN A C 1
ATOM 676 O O . GLN A 1 86 ? -24.563 1.015 6.912 1.00 51.38 86 GLN A O 1
ATOM 681 N N . GLY A 1 87 ? -23.554 3.024 7.025 1.00 45.59 87 GLY A N 1
ATOM 682 C CA . GLY A 1 87 ? -24.434 3.558 8.054 1.00 45.59 87 GLY A CA 1
ATOM 683 C C . GLY A 1 87 ? -23.725 4.466 9.044 1.00 45.59 87 GLY A C 1
ATOM 684 O O . GLY A 1 87 ? -23.323 4.011 10.114 1.00 45.59 87 GLY A O 1
ATOM 685 N N . ARG A 1 88 ? -23.664 5.759 8.719 1.00 35.56 88 ARG A N 1
ATOM 686 C CA . ARG A 1 88 ? -24.139 6.789 9.643 1.00 35.56 88 ARG A CA 1
ATOM 687 C C . ARG A 1 88 ? -24.647 8.003 8.883 1.00 35.56 88 ARG A C 1
ATOM 689 O O . ARG A 1 88 ? -23.952 8.415 7.933 1.00 35.56 88 ARG A O 1
#